Protein AF-A0A7W7VJC0-F1 (afdb_monomer)

Mean predicted aligned error: 2.66 Å

Nearest PDB structures (foldseek):
  2r6f-assembly1_B  TM=4.428E-01  e=5.318E+00  Geobacillus stearothermophilus 10

Organism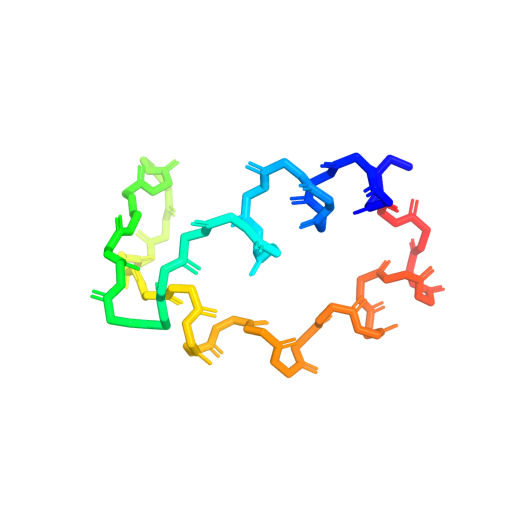: NCBI:txid1768010

Foldseek 3Di:
DLVCCCVVPVVPDDQQQWDDPVDDDTHGSVVCVVCSVVVVVVVD

Radius of gyration: 10.41 Å; Cα contacts (8 Å, |Δi|>4): 41; chains: 1; bounding box: 22×20×22 Å

Sequence (44 aa):
MINDVRSRVFDQLPDDTWFYPGHGDDSTLGAERPKLDEWRARGW

Solvent-accessible surface area (backbone atoms only — not comparable to full-atom values): 2697 Å² total; per-residue (Å²): 101,44,67,57,52,37,63,67,42,64,71,69,47,60,48,85,42,73,50,78,74,90,56,86,77,69,49,34,48,48,78,48,54,81,46,52,64,57,41,50,76,71,68,63

Structur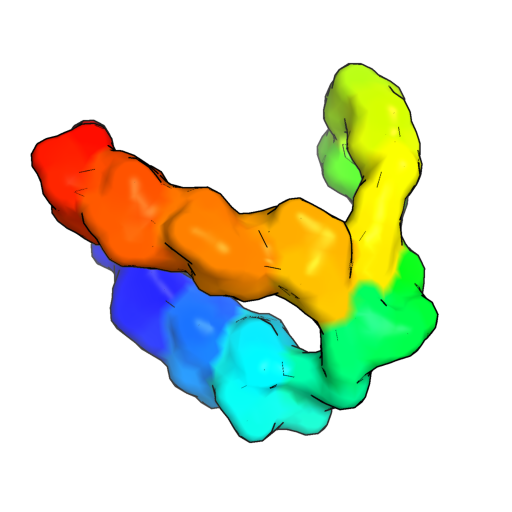e (mmCIF, N/CA/C/O backbone):
data_AF-A0A7W7VJC0-F1
#
_entry.id   AF-A0A7W7VJC0-F1
#
loop_
_atom_site.group_PDB
_atom_site.id
_atom_site.type_symbol
_atom_site.label_atom_id
_atom_site.label_alt_id
_atom_site.label_comp_id
_atom_site.label_asym_id
_atom_site.label_entity_id
_atom_site.label_seq_id
_atom_site.pdbx_PDB_ins_code
_atom_site.Cartn_x
_atom_site.Cartn_y
_atom_site.Cartn_z
_atom_site.occupancy
_atom_site.B_iso_or_equiv
_atom_site.auth_seq_id
_atom_site.auth_comp_id
_atom_site.auth_asym_id
_atom_site.auth_atom_id
_atom_site.pdbx_PDB_model_num
ATOM 1 N N . MET A 1 1 ? 12.034 3.166 -2.938 1.00 76.38 1 MET A N 1
ATOM 2 C CA . MET A 1 1 ? 10.941 3.902 -2.272 1.00 76.38 1 MET A CA 1
ATOM 3 C C . MET A 1 1 ? 9.832 2.947 -1.847 1.00 76.38 1 MET A C 1
ATOM 5 O O . MET A 1 1 ? 9.316 3.103 -0.746 1.00 76.38 1 MET A O 1
ATOM 9 N N . ILE A 1 2 ? 9.570 1.880 -2.611 1.00 91.12 2 ILE A N 1
ATOM 10 C CA . ILE A 1 2 ? 8.575 0.860 -2.249 1.00 91.12 2 ILE A CA 1
ATOM 11 C C . ILE A 1 2 ? 8.758 0.177 -0.878 1.00 91.12 2 ILE A C 1
ATOM 13 O O . ILE A 1 2 ? 7.770 -0.156 -0.232 1.00 91.12 2 ILE A O 1
ATOM 17 N N . ASN A 1 3 ? 9.991 -0.007 -0.386 1.00 91.00 3 ASN A N 1
ATOM 18 C CA . ASN A 1 3 ? 10.227 -0.642 0.922 1.00 91.00 3 ASN A CA 1
ATOM 19 C C . ASN A 1 3 ? 9.638 0.169 2.093 1.00 91.00 3 ASN A C 1
ATOM 21 O O . ASN A 1 3 ? 9.108 -0.415 3.038 1.00 91.00 3 ASN A O 1
ATOM 25 N N . ASP A 1 4 ? 9.707 1.501 2.033 1.00 93.25 4 ASP A N 1
ATOM 26 C CA . ASP A 1 4 ? 9.101 2.373 3.045 1.00 93.25 4 ASP A CA 1
ATOM 27 C C . ASP A 1 4 ? 7.576 2.289 2.990 1.00 93.25 4 ASP A C 1
ATOM 29 O O . ASP A 1 4 ? 6.932 2.102 4.017 1.00 93.25 4 ASP A O 1
ATOM 33 N N . VAL A 1 5 ? 6.997 2.348 1.787 1.00 93.31 5 VAL A N 1
ATOM 34 C CA . VAL A 1 5 ? 5.546 2.205 1.590 1.00 93.31 5 VAL A CA 1
ATOM 35 C C . VAL A 1 5 ? 5.063 0.855 2.115 1.00 93.31 5 VAL A C 1
ATOM 37 O O . VAL A 1 5 ? 4.084 0.790 2.855 1.00 93.31 5 VAL A O 1
ATOM 40 N N . ARG A 1 6 ? 5.782 -0.227 1.810 1.00 94.31 6 ARG A N 1
ATOM 41 C CA . ARG A 1 6 ? 5.469 -1.555 2.335 1.00 94.31 6 ARG A CA 1
ATOM 42 C C . ARG A 1 6 ? 5.508 -1.573 3.864 1.00 94.31 6 ARG A C 1
ATOM 44 O O . ARG A 1 6 ? 4.498 -1.874 4.485 1.00 94.31 6 ARG A O 1
ATOM 51 N N . SER A 1 7 ? 6.641 -1.206 4.461 1.00 95.50 7 SER A N 1
ATOM 52 C CA . SER A 1 7 ? 6.857 -1.332 5.911 1.00 95.50 7 SER A CA 1
ATOM 53 C C . SER A 1 7 ? 5.970 -0.423 6.762 1.00 95.50 7 SER A C 1
ATOM 55 O O . SER A 1 7 ? 5.643 -0.775 7.893 1.00 95.50 7 SER A O 1
ATOM 57 N N . ARG A 1 8 ? 5.577 0.743 6.238 1.00 95.38 8 ARG A N 1
ATOM 58 C CA . ARG A 1 8 ? 4.785 1.740 6.974 1.00 95.38 8 ARG A CA 1
ATOM 59 C C . ARG A 1 8 ? 3.290 1.661 6.706 1.00 95.38 8 ARG A C 1
ATOM 61 O O . ARG A 1 8 ? 2.519 2.107 7.548 1.00 95.38 8 ARG A O 1
ATOM 68 N N . VAL A 1 9 ? 2.889 1.140 5.548 1.00 95.25 9 VAL A N 1
ATOM 69 C CA . VAL A 1 9 ? 1.483 1.100 5.126 1.00 95.25 9 VAL A CA 1
ATOM 70 C C . VAL A 1 9 ? 1.010 -0.344 5.057 1.00 95.25 9 VAL A C 1
ATOM 72 O O . VAL A 1 9 ? 0.203 -0.759 5.880 1.00 95.25 9 VAL A O 1
ATOM 75 N N . PHE A 1 10 ? 1.555 -1.140 4.136 1.00 95.44 10 PHE A N 1
ATOM 76 C CA . PHE A 1 10 ? 1.070 -2.503 3.890 1.00 95.44 10 PHE A CA 1
ATOM 77 C C . PHE A 1 10 ? 1.375 -3.483 5.030 1.00 95.44 10 PHE A C 1
ATOM 79 O O . PHE A 1 10 ? 0.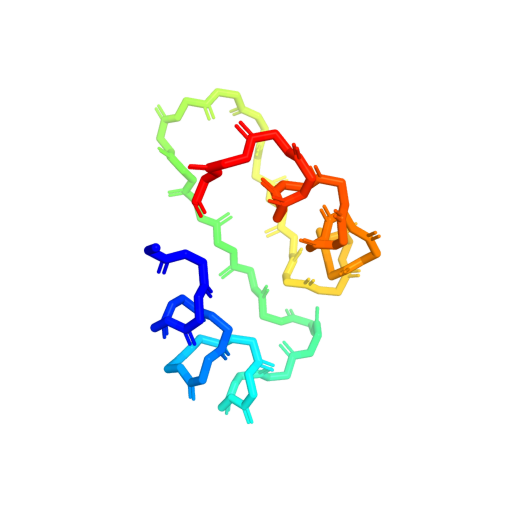615 -4.422 5.238 1.00 95.44 10 PHE A O 1
ATOM 86 N N . ASP A 1 11 ? 2.465 -3.307 5.770 1.00 95.88 11 ASP A N 1
ATOM 87 C CA . ASP A 1 11 ? 2.802 -4.187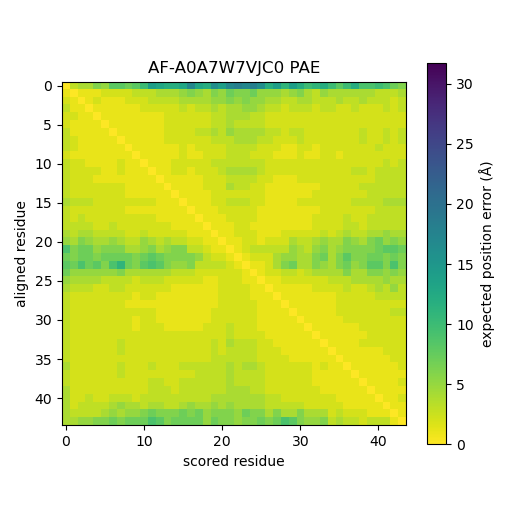 6.895 1.00 95.88 11 ASP A CA 1
ATOM 88 C C . ASP A 1 11 ? 2.111 -3.748 8.204 1.00 95.88 11 ASP A C 1
ATOM 90 O O . ASP A 1 11 ? 2.084 -4.515 9.163 1.00 95.88 11 ASP A O 1
ATOM 94 N N . GLN A 1 12 ? 1.549 -2.531 8.259 1.00 97.62 12 GLN A N 1
ATOM 95 C CA . GLN A 1 12 ? 0.917 -1.964 9.463 1.00 97.62 12 GLN A CA 1
ATOM 96 C C . GLN A 1 12 ? -0.613 -1.946 9.405 1.00 97.62 12 GLN A C 1
ATOM 98 O O . GLN A 1 12 ? -1.264 -2.000 10.447 1.00 97.62 12 GLN A O 1
ATOM 103 N N . LEU A 1 13 ? -1.191 -1.836 8.209 1.00 97.75 13 LEU A N 1
ATOM 104 C CA . LEU A 1 13 ? -2.628 -1.681 8.012 1.00 97.75 13 LEU A CA 1
ATOM 105 C C . LEU A 1 13 ? -3.236 -2.957 7.404 1.00 97.75 13 LEU A C 1
ATOM 107 O O . LEU A 1 13 ? -2.611 -3.582 6.540 1.00 97.75 13 LEU A O 1
ATOM 111 N N . PRO A 1 14 ? -4.443 -3.360 7.842 1.00 97.75 14 PRO A N 1
ATOM 112 C CA . PRO A 1 14 ? -5.107 -4.554 7.333 1.00 97.75 14 PRO A CA 1
ATOM 113 C C . PRO A 1 14 ? -5.607 -4.378 5.892 1.00 97.75 14 PRO A C 1
ATOM 115 O O . PRO A 1 14 ? -5.791 -3.265 5.399 1.00 97.75 14 PRO A O 1
ATOM 118 N N . ASP A 1 15 ? -5.829 -5.499 5.207 1.00 97.94 15 ASP A N 1
ATOM 119 C CA . ASP A 1 15 ? -6.161 -5.543 3.775 1.00 97.94 15 ASP A CA 1
ATOM 120 C C . ASP A 1 15 ? -7.522 -4.926 3.416 1.00 97.94 15 ASP A C 1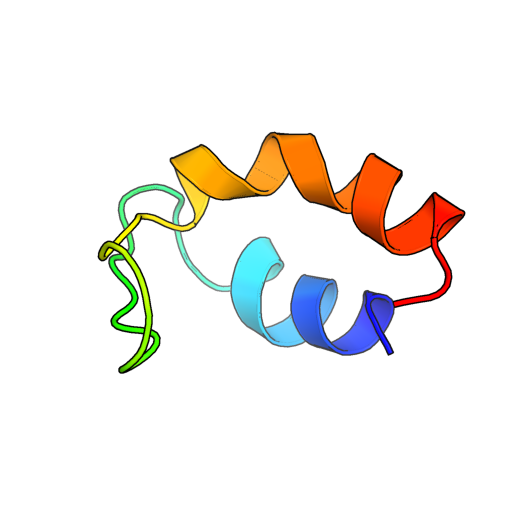
ATOM 122 O O . ASP A 1 15 ? -7.728 -4.510 2.276 1.00 97.94 15 ASP A O 1
ATOM 126 N N . ASP A 1 16 ? -8.438 -4.827 4.375 1.00 98.00 16 ASP A N 1
ATOM 127 C CA . ASP A 1 16 ? -9.731 -4.150 4.239 1.00 98.00 16 ASP A CA 1
ATOM 128 C C . ASP A 1 16 ? -9.633 -2.619 4.377 1.00 98.00 16 ASP A C 1
ATOM 130 O O . ASP A 1 16 ? -10.629 -1.913 4.206 1.00 98.00 16 ASP A O 1
ATOM 134 N N . THR A 1 17 ? -8.433 -2.087 4.635 1.00 98.12 17 THR A N 1
ATOM 135 C CA . THR A 1 17 ? -8.195 -0.645 4.716 1.00 98.12 17 THR A CA 1
ATOM 136 C C . THR A 1 17 ? -8.395 0.004 3.354 1.00 98.12 17 THR A C 1
ATOM 138 O O . THR A 1 17 ? -7.693 -0.312 2.391 1.00 98.12 17 THR A O 1
ATOM 141 N N . TRP A 1 18 ? -9.312 0.965 3.300 1.00 97.81 18 TRP A N 1
ATOM 142 C CA . TRP A 1 18 ? -9.537 1.821 2.140 1.00 97.81 18 TRP A CA 1
ATOM 143 C C . TRP A 1 18 ? -8.500 2.936 2.039 1.00 97.81 18 TRP A C 1
ATOM 145 O O . TRP A 1 18 ? -8.107 3.528 3.047 1.00 97.81 18 TRP A O 1
ATOM 155 N N . PHE A 1 19 ? -8.123 3.277 0.811 1.00 95.31 19 PHE A N 1
ATOM 156 C CA . PHE A 1 19 ? -7.379 4.492 0.512 1.00 95.31 19 PHE A CA 1
ATOM 157 C C . PHE A 1 19 ? -7.980 5.217 -0.697 1.00 95.31 19 PHE A C 1
ATOM 159 O O . PHE A 1 19 ? -8.536 4.601 -1.605 1.00 95.31 19 PHE A O 1
ATOM 166 N N . TYR A 1 20 ? -7.840 6.542 -0.684 1.00 95.62 20 TYR A N 1
ATOM 167 C CA . TYR A 1 20 ? -8.476 7.459 -1.628 1.00 95.62 20 TYR A CA 1
ATOM 168 C C . TYR A 1 20 ? -7.378 8.275 -2.326 1.00 95.62 20 TYR A C 1
ATOM 170 O O . TYR A 1 20 ? -6.912 9.273 -1.770 1.00 95.62 20 TYR A O 1
ATOM 178 N N . PRO A 1 21 ? -6.884 7.836 -3.498 1.00 90.12 21 PRO A N 1
ATOM 179 C CA . PRO A 1 21 ? -5.707 8.423 -4.147 1.00 90.12 21 PRO A CA 1
ATOM 180 C C . PRO A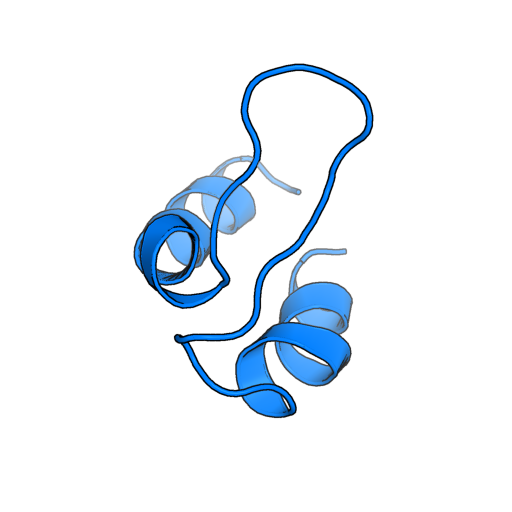 1 21 ? -5.940 9.826 -4.730 1.00 90.12 21 PRO A C 1
ATOM 182 O O . PRO A 1 21 ? -4.986 10.484 -5.142 1.00 90.12 21 PRO A O 1
ATOM 185 N N . GLY A 1 22 ? -7.189 10.297 -4.799 1.00 89.56 22 GLY A N 1
ATOM 186 C CA . GLY A 1 22 ? -7.544 11.595 -5.390 1.00 89.56 22 GLY A CA 1
ATOM 187 C C . GLY A 1 22 ? -7.414 11.651 -6.920 1.00 89.56 22 GLY A C 1
ATOM 188 O O . GLY A 1 22 ? -7.784 12.653 -7.529 1.00 89.56 22 GLY A O 1
ATOM 189 N N . HIS A 1 23 ? -6.924 10.578 -7.546 1.00 92.44 23 HIS A N 1
ATOM 190 C CA . HIS A 1 23 ? -6.946 10.323 -8.982 1.00 92.44 23 HIS A CA 1
ATOM 191 C C . HIS A 1 23 ? -7.262 8.840 -9.235 1.00 92.44 23 HIS A C 1
ATOM 193 O O . HIS A 1 23 ? -6.795 7.978 -8.494 1.00 92.44 23 HIS A O 1
ATOM 199 N N . GLY A 1 24 ? -7.961 8.516 -10.323 1.00 88.69 24 GLY A N 1
ATOM 200 C CA . GLY A 1 24 ? -8.392 7.134 -10.573 1.00 88.69 24 GLY A CA 1
ATOM 201 C C . GLY A 1 24 ? -9.418 6.647 -9.545 1.00 88.69 24 GLY A C 1
ATOM 202 O O . GLY A 1 24 ? -10.053 7.464 -8.879 1.00 88.69 24 GLY A O 1
ATOM 203 N N . ASP A 1 25 ? -9.578 5.329 -9.451 1.00 94.12 25 ASP A N 1
ATOM 204 C CA . ASP A 1 25 ? -10.564 4.707 -8.568 1.00 94.12 25 ASP A CA 1
ATOM 205 C C . ASP A 1 25 ? -10.015 4.503 -7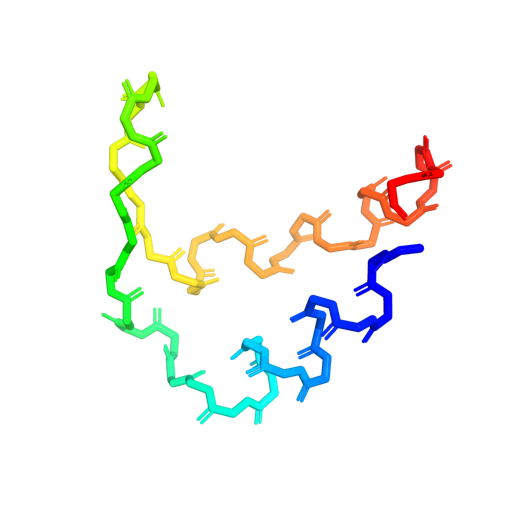.151 1.00 94.12 25 ASP A C 1
ATOM 207 O O . ASP A 1 25 ? -8.829 4.215 -6.950 1.00 94.12 25 ASP A O 1
ATOM 211 N N . ASP A 1 26 ? -10.907 4.608 -6.170 1.00 96.12 26 ASP A N 1
ATOM 212 C CA . ASP A 1 26 ? -10.625 4.218 -4.793 1.00 96.12 26 ASP A CA 1
ATOM 213 C C . ASP A 1 26 ? -10.402 2.706 -4.703 1.00 96.12 26 ASP A C 1
ATOM 215 O O . ASP A 1 26 ? -10.992 1.919 -5.449 1.00 96.12 26 ASP A O 1
ATOM 219 N N . SER A 1 27 ? -9.552 2.281 -3.773 1.00 96.94 27 SER A N 1
ATOM 220 C CA . SER A 1 27 ? -9.198 0.869 -3.631 1.00 96.94 27 SER A CA 1
ATOM 221 C C . SER A 1 27 ? -8.875 0.527 -2.178 1.00 96.94 27 SER A C 1
ATOM 223 O O . SER A 1 27 ? -8.827 1.392 -1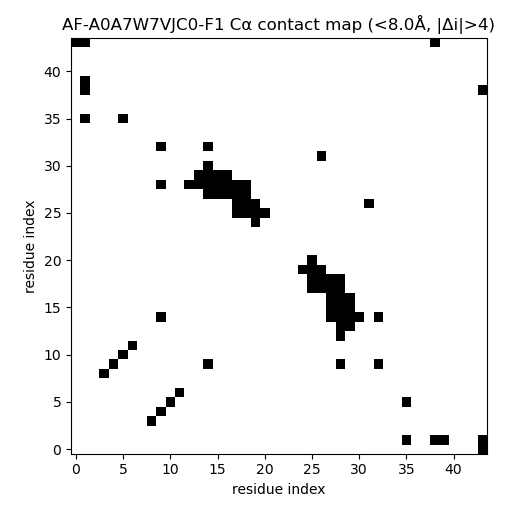.297 1.00 96.94 27 SER A O 1
ATOM 225 N N . THR A 1 28 ? -8.659 -0.759 -1.916 1.00 98.00 28 THR A N 1
ATOM 226 C CA . THR A 1 28 ? -8.186 -1.250 -0.621 1.00 98.00 28 THR A CA 1
ATOM 227 C C . THR A 1 28 ? -6.741 -1.712 -0.709 1.00 98.00 28 THR A C 1
ATOM 229 O O . THR A 1 28 ? -6.246 -2.094 -1.774 1.00 98.00 28 THR A O 1
ATOM 232 N N . LEU A 1 29 ? -6.044 -1.724 0.428 1.00 97.25 29 LEU A N 1
ATOM 233 C CA . LEU A 1 29 ? -4.676 -2.239 0.479 1.00 97.25 29 LEU A CA 1
ATOM 234 C C . LEU A 1 29 ? -4.602 -3.703 0.025 1.00 97.25 29 LEU A C 1
ATOM 236 O O . LEU A 1 29 ? -3.666 -4.068 -0.681 1.00 97.25 29 LEU A O 1
ATOM 240 N N . GLY A 1 30 ? -5.604 -4.523 0.349 1.00 97.69 30 GLY A N 1
ATOM 241 C CA . GLY A 1 30 ? -5.672 -5.918 -0.086 1.00 97.69 30 GLY A CA 1
ATOM 242 C C . GLY A 1 30 ? -5.775 -6.080 -1.601 1.00 97.69 30 GLY A C 1
ATOM 243 O O . GLY A 1 30 ? -5.133 -6.965 -2.165 1.00 97.69 30 GLY A O 1
ATOM 244 N N . ALA A 1 31 ? -6.526 -5.204 -2.275 1.00 97.56 31 ALA A N 1
ATOM 245 C CA . ALA A 1 31 ? -6.650 -5.224 -3.732 1.00 97.56 31 ALA A CA 1
ATOM 246 C C . ALA A 1 31 ? -5.329 -4.861 -4.439 1.00 97.56 31 ALA A C 1
ATOM 248 O O . ALA A 1 31 ? -5.026 -5.389 -5.510 1.00 97.56 31 ALA A O 1
ATOM 249 N N . GLU A 1 32 ? -4.514 -3.998 -3.827 1.00 96.12 32 GLU A N 1
ATOM 250 C CA . GLU A 1 32 ? -3.242 -3.544 -4.397 1.00 96.12 32 GLU A CA 1
ATOM 251 C C . GLU A 1 32 ? -2.020 -4.364 -3.943 1.00 96.12 32 GLU A C 1
ATOM 253 O O . GLU A 1 32 ? -1.002 -4.369 -4.635 1.00 96.12 32 GLU A O 1
ATOM 258 N N . ARG A 1 33 ? -2.093 -5.105 -2.827 1.00 96.06 33 ARG A N 1
ATOM 259 C CA . ARG A 1 33 ? -0.962 -5.874 -2.266 1.00 96.06 33 ARG A CA 1
ATOM 260 C C . ARG A 1 33 ? -0.284 -6.822 -3.273 1.00 96.06 33 ARG A C 1
ATOM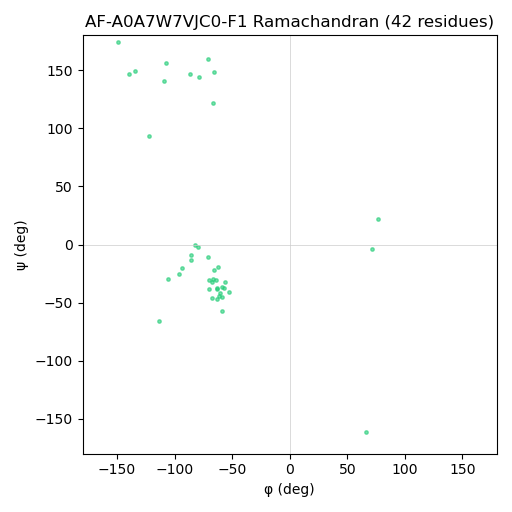 262 O O . ARG A 1 33 ? 0.949 -6.855 -3.284 1.00 96.06 33 ARG A O 1
ATOM 269 N N . PRO A 1 34 ? -1.003 -7.548 -4.155 1.00 96.75 34 PRO A N 1
ATOM 270 C CA . PRO A 1 34 ? -0.369 -8.398 -5.167 1.00 96.75 34 PRO A CA 1
ATOM 271 C C . PRO A 1 34 ? 0.502 -7.632 -6.176 1.00 96.75 34 PRO A C 1
ATOM 273 O O . PRO A 1 34 ? 1.355 -8.232 -6.825 1.00 96.75 34 PRO A O 1
ATOM 276 N N . LYS A 1 35 ? 0.315 -6.312 -6.312 1.00 94.19 35 LYS A N 1
ATOM 277 C CA . LYS A 1 35 ? 1.051 -5.469 -7.267 1.00 94.19 35 LYS A CA 1
ATOM 278 C C . LYS A 1 35 ? 2.386 -4.958 -6.721 1.00 94.19 35 LYS A C 1
ATOM 280 O O . LYS A 1 35 ? 3.186 -4.425 -7.486 1.00 94.19 35 LYS A O 1
ATOM 285 N N . LEU A 1 36 ? 2.674 -5.148 -5.429 1.00 93.69 36 LEU A N 1
ATOM 286 C CA . LEU A 1 36 ? 3.911 -4.664 -4.801 1.00 93.69 36 LEU A CA 1
ATOM 287 C C . LEU A 1 36 ? 5.178 -5.197 -5.489 1.00 93.69 36 LEU A C 1
ATOM 289 O O . LEU A 1 36 ? 6.152 -4.456 -5.641 1.00 93.69 36 LEU A O 1
ATOM 293 N N . ASP A 1 37 ? 5.163 -6.455 -5.935 1.00 93.19 37 ASP A N 1
ATOM 294 C CA . ASP A 1 37 ? 6.299 -7.053 -6.644 1.00 93.19 37 ASP A CA 1
ATOM 295 C C . ASP A 1 37 ? 6.485 -6.446 -8.041 1.00 93.19 37 ASP A C 1
ATOM 297 O O . ASP A 1 37 ? 7.616 -6.175 -8.453 1.00 93.19 37 ASP A O 1
ATOM 301 N N . GLU A 1 38 ? 5.388 -6.146 -8.743 1.00 95.44 38 GLU A N 1
ATOM 302 C CA . GLU A 1 38 ? 5.426 -5.436 -10.025 1.00 95.44 38 GLU A CA 1
ATOM 303 C C . GLU A 1 38 ? 6.006 -4.027 -9.848 1.00 95.44 38 GLU A C 1
ATOM 305 O O . GLU A 1 38 ? 6.908 -3.619 -10.581 1.00 95.44 38 GLU A O 1
ATOM 310 N N . TRP A 1 39 ? 5.536 -3.286 -8.843 1.00 94.25 39 TRP A N 1
ATOM 311 C CA . TRP A 1 39 ? 6.008 -1.930 -8.559 1.00 94.25 39 TRP A CA 1
ATOM 312 C C . TRP A 1 39 ? 7.501 -1.920 -8.233 1.00 94.25 39 TRP A C 1
ATOM 314 O O . TRP A 1 39 ? 8.249 -1.091 -8.756 1.00 94.25 39 TRP A O 1
ATOM 324 N N . ARG A 1 40 ? 7.966 -2.902 -7.453 1.00 93.06 40 ARG A N 1
ATOM 325 C CA . ARG A 1 40 ? 9.389 -3.080 -7.155 1.00 93.06 40 ARG A CA 1
ATOM 326 C C . ARG A 1 40 ? 10.213 -3.354 -8.411 1.00 93.06 40 ARG A C 1
ATOM 328 O O . ARG A 1 40 ? 11.270 -2.751 -8.574 1.00 93.06 40 ARG A O 1
ATOM 335 N N . ALA A 1 41 ? 9.740 -4.225 -9.303 1.00 94.19 41 ALA A N 1
ATOM 336 C CA . ALA A 1 41 ? 10.415 -4.513 -10.571 1.00 94.19 41 ALA A CA 1
ATOM 337 C C . ALA A 1 41 ? 10.474 -3.283 -11.495 1.00 94.19 41 ALA A C 1
ATOM 339 O O . ALA A 1 41 ? 11.434 -3.110 -12.244 1.00 94.19 41 ALA A O 1
ATOM 340 N N . ARG A 1 42 ? 9.476 -2.399 -11.399 1.00 94.44 42 ARG A N 1
ATOM 341 C CA . ARG A 1 42 ? 9.402 -1.121 -12.122 1.00 94.44 42 ARG A CA 1
ATOM 342 C C . ARG A 1 42 ? 10.195 0.013 -11.460 1.00 94.44 42 ARG A C 1
ATOM 344 O O . ARG A 1 42 ? 10.213 1.116 -11.999 1.00 94.44 42 ARG A O 1
ATOM 351 N N . GLY A 1 43 ? 10.846 -0.241 -10.323 1.00 88.81 43 GLY A N 1
ATOM 352 C CA . GLY A 1 43 ? 11.686 0.735 -9.625 1.00 88.81 43 GLY A CA 1
ATOM 353 C C . GLY A 1 43 ? 10.924 1.807 -8.843 1.00 88.81 43 GLY A C 1
ATOM 354 O O . GLY A 1 43 ? 11.493 2.866 -8.579 1.00 88.81 43 GLY A O 1
ATOM 355 N N . TRP A 1 44 ? 9.662 1.549 -8.484 1.00 82.88 44 TRP A N 1
ATOM 356 C CA . TRP A 1 44 ? 8.896 2.406 -7.572 1.00 82.88 44 TRP A CA 1
ATOM 357 C C . TRP A 1 44 ? 9.420 2.357 -6.115 1.00 82.88 44 TRP A C 1
ATOM 359 O O . TRP A 1 44 ? 10.192 1.454 -5.705 1.00 82.88 44 TRP A O 1
#

InterPro domains:
  IPR036866 Ribonuclease Z/Hydroxyacylglutathione hydrolase-like [SSF56281] (5-40)

pLDDT: mean 94.19, std 4.13, range [76.38, 98.12]

Secondary structure (DSSP, 8-state):
-HHHHIIIIITTS-TT-EE--SSS--EEHHHHGGGHHHHHHTT-